Protein AF-A0A957ARJ0-F1 (afdb_monomer_lite)

Structure (mmCIF, N/CA/C/O backbone):
data_AF-A0A957ARJ0-F1
#
_entry.id   AF-A0A957ARJ0-F1
#
loop_
_atom_site.group_PDB
_atom_site.id
_atom_site.type_symbol
_atom_site.label_atom_id
_atom_site.label_alt_id
_atom_site.label_comp_id
_atom_site.label_asym_id
_atom_site.label_entity_id
_atom_site.label_seq_id
_atom_site.pdbx_PDB_ins_code
_atom_site.Cartn_x
_atom_site.Cartn_y
_atom_site.Cartn_z
_atom_site.occupancy
_atom_site.B_iso_or_equiv
_atom_site.auth_seq_id
_atom_site.auth_comp_id
_atom_site.auth_asym_id
_atom_site.auth_atom_id
_atom_site.pdbx_PDB_model_num
ATOM 1 N N . MET A 1 1 ? -9.961 1.968 13.852 1.00 85.88 1 MET A N 1
ATOM 2 C CA . MET A 1 1 ? -9.690 1.230 12.607 1.00 85.88 1 MET A CA 1
ATOM 3 C C . MET A 1 1 ? -8.207 1.297 12.277 1.00 85.88 1 MET A C 1
ATOM 5 O O . MET A 1 1 ? -7.614 2.362 12.426 1.00 85.88 1 MET A O 1
ATOM 9 N N . HIS A 1 2 ? -7.611 0.184 11.865 1.00 92.56 2 HIS A N 1
ATOM 10 C CA . HIS A 1 2 ? -6.212 0.041 11.483 1.00 92.56 2 HIS A CA 1
ATOM 11 C C . HIS A 1 2 ? -6.113 -0.375 10.016 1.00 92.56 2 HIS A C 1
ATOM 13 O O . HIS A 1 2 ? -6.458 -1.491 9.642 1.00 92.56 2 HIS A O 1
ATOM 19 N N . ILE A 1 3 ? -5.611 0.536 9.190 1.00 95.31 3 ILE A N 1
ATOM 20 C CA . ILE A 1 3 ? -5.430 0.352 7.754 1.00 95.31 3 ILE A CA 1
ATOM 21 C C . ILE A 1 3 ? -3.949 0.088 7.476 1.00 95.31 3 ILE A C 1
ATOM 23 O O . ILE A 1 3 ? -3.083 0.851 7.913 1.00 95.31 3 ILE A O 1
ATOM 27 N N . ALA A 1 4 ? -3.636 -0.984 6.756 1.00 97.88 4 ALA A N 1
ATOM 28 C CA . ALA A 1 4 ? -2.298 -1.205 6.221 1.00 97.88 4 ALA A CA 1
ATOM 29 C C . ALA A 1 4 ? -2.264 -0.849 4.736 1.00 97.88 4 ALA A C 1
ATOM 31 O O . ALA A 1 4 ? -3.187 -1.195 4.008 1.00 97.88 4 ALA A O 1
ATOM 32 N N . ILE A 1 5 ? -1.207 -0.172 4.297 1.00 98.00 5 ILE A N 1
ATOM 33 C CA . ILE A 1 5 ? -0.988 0.199 2.894 1.00 98.00 5 ILE A CA 1
ATOM 34 C C . ILE A 1 5 ? 0.337 -0.416 2.463 1.00 98.00 5 ILE A C 1
ATOM 36 O O . ILE A 1 5 ? 1.366 -0.149 3.090 1.00 98.00 5 ILE A O 1
ATOM 40 N N . ASP A 1 6 ? 0.321 -1.236 1.417 1.00 97.62 6 ASP A N 1
ATOM 41 C CA . ASP A 1 6 ? 1.537 -1.751 0.794 1.00 97.62 6 ASP A CA 1
ATOM 42 C C . ASP A 1 6 ? 2.238 -0.649 -0.013 1.00 97.62 6 ASP A C 1
ATOM 44 O O . ASP A 1 6 ? 1.873 -0.345 -1.143 1.00 97.62 6 ASP A O 1
ATOM 48 N N . ALA A 1 7 ? 3.259 -0.044 0.591 1.00 97.31 7 ALA A N 1
ATOM 49 C CA . ALA A 1 7 ? 4.068 1.035 0.032 1.00 97.31 7 ALA A CA 1
ATOM 50 C C . ALA A 1 7 ? 5.435 0.529 -0.462 1.00 97.31 7 ALA A C 1
ATOM 52 O O . ALA A 1 7 ? 6.438 1.245 -0.388 1.00 97.31 7 ALA A O 1
ATOM 53 N N . HIS A 1 8 ? 5.506 -0.725 -0.924 1.00 95.44 8 HIS A N 1
ATOM 54 C CA . HIS A 1 8 ? 6.768 -1.337 -1.341 1.00 95.44 8 HIS A CA 1
ATOM 55 C C . HIS A 1 8 ? 7.426 -0.651 -2.546 1.00 95.44 8 HIS A C 1
ATOM 57 O O . HIS A 1 8 ? 8.647 -0.691 -2.648 1.00 95.44 8 HIS A O 1
ATOM 63 N N . MET A 1 9 ? 6.624 -0.016 -3.405 1.00 92.00 9 MET A N 1
ATOM 64 C CA . MET A 1 9 ? 7.053 0.645 -4.647 1.00 92.00 9 MET A CA 1
ATOM 65 C C . MET A 1 9 ? 7.771 1.982 -4.385 1.00 92.00 9 MET A C 1
ATOM 67 O O . MET A 1 9 ? 8.464 2.516 -5.248 1.00 92.00 9 MET A O 1
ATOM 71 N N . VAL A 1 10 ? 7.630 2.552 -3.180 1.00 94.12 10 VAL A N 1
ATOM 72 C CA . VAL A 1 10 ? 8.216 3.860 -2.856 1.00 94.12 10 VAL A CA 1
ATOM 73 C C . VAL A 1 10 ? 9.733 3.759 -2.706 1.00 94.12 10 VAL A C 1
ATOM 75 O O . VAL A 1 10 ? 10.248 2.988 -1.891 1.00 94.12 10 VAL A O 1
ATOM 78 N N . GLY A 1 11 ? 10.453 4.597 -3.452 1.00 87.25 11 GLY A N 1
ATOM 79 C CA . GLY A 1 11 ? 11.908 4.601 -3.512 1.00 87.25 11 GLY A CA 1
ATOM 80 C C . GLY A 1 11 ? 12.507 3.486 -4.367 1.00 87.25 11 GLY A C 1
ATOM 81 O O . GLY A 1 11 ? 13.721 3.278 -4.299 1.00 87.25 11 GLY A O 1
ATOM 82 N N . GLU A 1 12 ? 11.696 2.771 -5.147 1.00 86.69 12 GLU A N 1
ATOM 83 C CA . GLU A 1 12 ? 12.142 1.744 -6.098 1.00 86.69 12 GLU A CA 1
ATOM 84 C C . GLU A 1 12 ? 12.287 2.275 -7.534 1.00 86.69 12 GLU A C 1
ATOM 86 O O . GLU A 1 12 ? 12.741 1.539 -8.406 1.00 86.69 12 GLU A O 1
ATOM 91 N N . ARG A 1 13 ? 12.012 3.572 -7.763 1.00 83.94 13 ARG A N 1
ATOM 92 C CA . ARG A 1 13 ? 12.030 4.232 -9.086 1.00 83.94 13 ARG A CA 1
ATOM 93 C C . ARG A 1 13 ? 10.939 3.721 -10.032 1.00 83.94 13 ARG A C 1
ATOM 95 O O . ARG A 1 13 ? 11.054 3.858 -11.248 1.00 83.94 13 ARG A O 1
ATOM 102 N N . GLU A 1 14 ? 9.856 3.198 -9.472 1.00 80.81 14 GLU A N 1
ATOM 103 C CA . GLU A 1 14 ? 8.668 2.744 -10.198 1.00 80.81 14 GLU A CA 1
ATOM 104 C C . GLU A 1 14 ? 7.739 3.944 -10.438 1.00 80.81 14 GLU A C 1
ATOM 106 O O . GLU A 1 14 ? 6.671 4.046 -9.855 1.00 80.81 14 GLU A O 1
ATOM 111 N N . THR A 1 15 ? 8.205 4.910 -11.235 1.00 82.38 15 THR A N 1
ATOM 112 C CA . THR A 1 15 ? 7.643 6.270 -11.415 1.00 82.38 15 THR A CA 1
ATOM 113 C C . THR A 1 15 ? 6.132 6.427 -11.165 1.00 82.38 15 THR A C 1
ATOM 115 O O . THR A 1 15 ? 5.754 7.005 -10.147 1.00 82.38 15 THR A O 1
ATOM 118 N N . GLY A 1 16 ? 5.271 5.922 -12.058 1.00 87.94 16 GLY A N 1
ATOM 119 C CA . GLY A 1 16 ? 3.809 6.047 -11.961 1.00 87.94 16 GLY A CA 1
ATOM 120 C C . GLY A 1 16 ? 3.247 5.442 -10.674 1.00 87.94 16 GLY A C 1
ATOM 121 O O . GLY A 1 16 ? 2.568 6.128 -9.907 1.00 87.94 16 GLY A O 1
ATOM 122 N N . ASN A 1 17 ? 3.640 4.203 -10.384 1.00 91.38 17 ASN A N 1
ATOM 123 C CA . ASN A 1 17 ? 3.298 3.461 -9.173 1.00 91.38 17 ASN A CA 1
ATOM 124 C C . ASN A 1 17 ? 3.697 4.198 -7.881 1.00 91.38 17 ASN A C 1
ATOM 126 O O . ASN A 1 17 ? 2.931 4.265 -6.911 1.00 91.38 17 ASN A O 1
ATOM 130 N N . GLU A 1 18 ? 4.896 4.775 -7.861 1.00 93.00 18 GLU A N 1
ATOM 131 C CA . GLU A 1 18 ? 5.447 5.541 -6.750 1.00 93.00 18 GLU A CA 1
ATOM 132 C C . GLU A 1 18 ? 4.682 6.858 -6.567 1.00 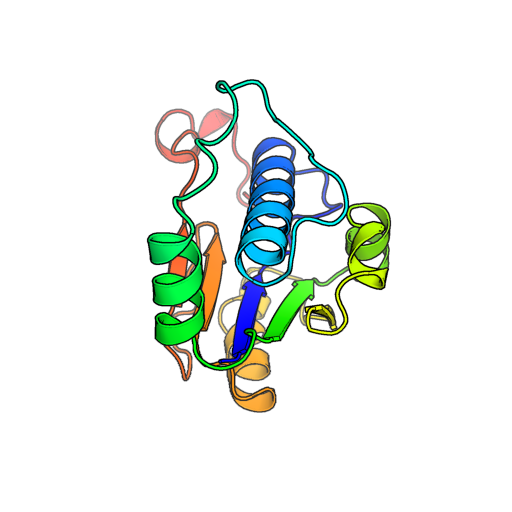93.00 18 GLU A C 1
ATOM 134 O O . GLU A 1 18 ? 4.220 7.154 -5.462 1.00 93.00 18 GLU A O 1
ATOM 139 N N . THR A 1 19 ? 4.460 7.619 -7.644 1.00 92.31 19 THR A N 1
ATOM 140 C CA . THR A 1 19 ? 3.662 8.853 -7.612 1.00 92.31 19 TH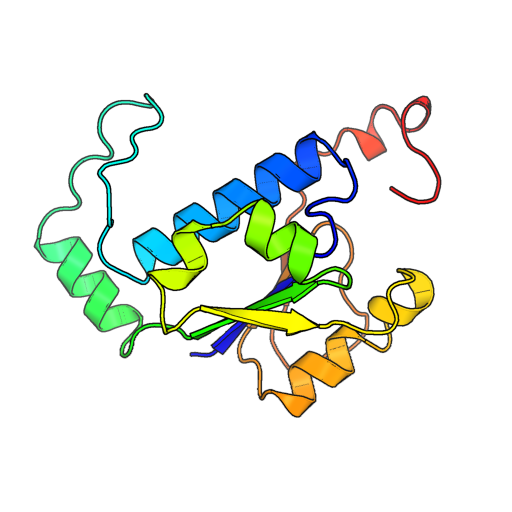R A CA 1
ATOM 141 C C . THR A 1 19 ? 2.232 8.587 -7.142 1.00 92.31 19 THR A C 1
ATOM 143 O O . THR A 1 19 ? 1.724 9.334 -6.298 1.00 92.31 19 THR A O 1
ATOM 146 N N . TYR A 1 20 ? 1.589 7.525 -7.631 1.00 94.06 20 TYR A N 1
ATOM 147 C CA . TYR A 1 20 ? 0.260 7.112 -7.186 1.00 94.06 20 TYR A CA 1
ATOM 148 C C . TYR A 1 20 ? 0.253 6.801 -5.685 1.00 94.06 20 TYR A C 1
ATOM 150 O O . TYR A 1 20 ? -0.523 7.393 -4.932 1.00 94.06 20 TYR A O 1
ATOM 158 N N . THR A 1 21 ? 1.167 5.941 -5.229 1.00 95.44 21 THR A N 1
ATOM 159 C CA . THR A 1 21 ? 1.242 5.508 -3.826 1.00 95.44 21 THR A CA 1
ATOM 160 C C . THR A 1 21 ? 1.476 6.688 -2.880 1.00 95.44 21 THR A C 1
ATOM 162 O O . THR A 1 21 ? 0.802 6.809 -1.854 1.00 95.44 21 THR A O 1
ATOM 165 N N . LEU A 1 22 ? 2.387 7.604 -3.228 1.00 94.50 22 LEU A N 1
ATOM 166 C CA . LEU A 1 22 ? 2.670 8.799 -2.428 1.00 94.50 22 LEU A CA 1
ATOM 167 C C . LEU A 1 22 ? 1.446 9.713 -2.318 1.00 94.50 22 LEU A C 1
ATOM 169 O O . LEU A 1 22 ? 1.130 10.196 -1.229 1.00 94.50 22 LEU A O 1
ATOM 173 N N . ASN A 1 23 ? 0.742 9.948 -3.426 1.00 93.69 23 ASN A N 1
ATOM 174 C CA . ASN A 1 23 ? -0.441 10.803 -3.424 1.00 93.69 23 ASN A CA 1
ATOM 175 C C . ASN A 1 23 ? -1.627 10.155 -2.705 1.00 93.69 23 ASN A C 1
ATOM 177 O O . ASN A 1 23 ? -2.328 10.851 -1.970 1.00 93.69 23 ASN A O 1
ATOM 181 N N . LEU A 1 24 ? -1.809 8.837 -2.830 1.00 93.12 24 LEU A N 1
ATOM 182 C CA . LEU A 1 24 ? -2.807 8.095 -2.065 1.00 93.12 24 LEU A CA 1
ATOM 183 C C . LEU A 1 24 ? -2.552 8.231 -0.562 1.00 93.12 24 LEU A C 1
ATOM 185 O O . LEU A 1 24 ? -3.456 8.617 0.177 1.00 93.12 24 LEU A O 1
ATOM 189 N N . ILE A 1 25 ? -1.322 7.969 -0.107 1.00 93.56 25 ILE A N 1
ATOM 190 C CA . ILE A 1 25 ? -0.963 8.087 1.313 1.00 93.56 25 ILE A CA 1
ATOM 191 C C . ILE A 1 25 ? -1.210 9.517 1.801 1.00 93.56 25 ILE A C 1
ATOM 193 O O . ILE A 1 25 ? -1.883 9.705 2.812 1.00 93.56 25 ILE A O 1
ATOM 197 N N . ARG A 1 26 ? -0.745 10.538 1.069 1.00 90.50 26 ARG A N 1
ATOM 198 C CA . ARG A 1 26 ? -0.991 11.948 1.420 1.00 90.50 26 ARG A CA 1
ATOM 199 C C . ARG A 1 26 ? -2.481 12.269 1.511 1.00 90.50 26 ARG A C 1
ATOM 201 O O . ARG A 1 26 ? -2.899 12.909 2.473 1.00 90.50 26 ARG A O 1
ATOM 208 N N . GLY A 1 27 ? -3.275 11.831 0.536 1.00 86.88 27 GLY A N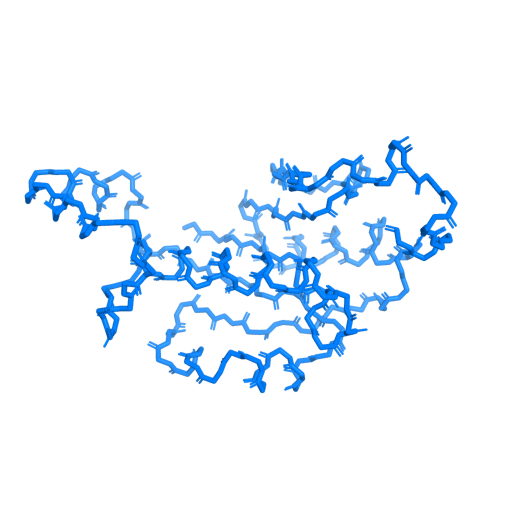 1
ATOM 209 C CA . GLY A 1 27 ? -4.721 12.043 0.511 1.00 86.88 27 GLY A CA 1
ATOM 210 C C . GLY A 1 27 ? -5.413 11.398 1.709 1.00 86.88 27 GLY A C 1
ATOM 211 O O . GLY A 1 27 ? -6.152 12.068 2.428 1.00 86.88 27 GLY A O 1
ATOM 212 N N . LEU A 1 28 ? -5.108 10.129 1.989 1.00 85.75 28 LEU A N 1
ATOM 213 C CA . LEU A 1 28 ? -5.677 9.397 3.123 1.00 85.75 28 LEU A CA 1
ATOM 214 C C . LEU A 1 28 ? -5.300 10.027 4.467 1.00 85.75 28 LEU A C 1
ATOM 216 O O . LEU A 1 28 ? -6.159 10.165 5.336 1.00 85.75 28 LEU A O 1
ATOM 220 N N . LEU A 1 29 ? -4.049 10.461 4.631 1.00 82.75 29 LEU A N 1
ATOM 221 C CA . LEU A 1 29 ? -3.604 11.132 5.853 1.00 82.75 29 LEU A CA 1
ATOM 222 C C . LEU A 1 29 ? -4.301 12.482 6.068 1.00 82.75 29 LEU A C 1
ATOM 224 O O . LEU A 1 29 ? -4.611 12.808 7.209 1.00 82.75 29 LEU A O 1
ATOM 228 N N . ARG A 1 30 ? -4.613 13.231 5.000 1.00 76.69 30 ARG A N 1
ATOM 229 C CA . ARG A 1 30 ? -5.388 14.488 5.077 1.00 76.69 30 ARG A CA 1
ATOM 230 C C . ARG A 1 30 ? -6.870 14.279 5.372 1.00 76.69 30 ARG A C 1
ATOM 232 O O . ARG A 1 30 ? -7.485 15.102 6.041 1.00 76.69 30 ARG A O 1
ATOM 239 N N . VAL A 1 31 ? -7.465 13.206 4.855 1.00 72.75 31 VAL A N 1
ATOM 240 C CA . VAL A 1 31 ? -8.861 12.863 5.171 1.00 72.75 31 VAL A CA 1
ATOM 241 C C . VAL A 1 31 ? -8.966 12.375 6.619 1.00 72.75 31 VAL A C 1
ATOM 243 O O . VAL A 1 31 ? -9.928 12.692 7.314 1.00 72.75 31 VAL A O 1
ATOM 246 N N . ALA A 1 32 ? -7.957 11.645 7.102 1.00 67.50 32 ALA A N 1
ATOM 247 C CA . ALA A 1 32 ? -7.916 11.122 8.465 1.00 67.50 32 ALA A CA 1
ATOM 248 C C . ALA A 1 32 ? -7.445 12.140 9.524 1.00 67.50 32 ALA A C 1
ATOM 250 O O . ALA A 1 32 ? -7.792 12.002 10.696 1.00 67.50 32 ALA A O 1
ATOM 251 N N . GLY A 1 33 ? -6.658 13.151 9.150 1.00 57.84 33 GLY A N 1
ATOM 252 C CA . GLY A 1 33 ? -6.114 14.174 10.041 1.00 57.84 33 GLY A CA 1
ATOM 253 C C . GLY A 1 33 ? -6.118 15.544 9.370 1.00 57.84 33 GLY A C 1
ATOM 254 O O . GLY A 1 33 ? -5.815 15.657 8.191 1.00 57.84 33 GLY A O 1
ATOM 255 N N . ARG A 1 34 ? -6.480 16.591 10.124 1.00 49.62 34 ARG A N 1
ATOM 256 C CA . ARG A 1 34 ? -6.638 17.970 9.627 1.00 49.62 34 ARG A CA 1
ATOM 257 C C . ARG A 1 34 ? -5.463 18.372 8.724 1.00 49.62 34 ARG A C 1
ATOM 259 O O . ARG A 1 34 ? -4.318 18.249 9.145 1.00 49.62 34 ARG A O 1
ATOM 266 N N . ASP A 1 35 ? -5.772 18.855 7.520 1.00 46.31 35 ASP A N 1
ATOM 267 C CA . ASP A 1 35 ? -4.812 19.291 6.499 1.00 46.31 35 ASP A CA 1
ATOM 268 C C . ASP A 1 35 ? -3.689 20.163 7.095 1.00 46.31 35 ASP A C 1
ATOM 270 O O . ASP A 1 35 ? -3.960 21.300 7.497 1.00 46.31 35 ASP A O 1
ATOM 274 N N . PRO A 1 36 ? -2.436 19.669 7.177 1.00 43.41 36 PRO A N 1
ATOM 275 C CA . PRO A 1 36 ? -1.381 20.447 7.805 1.00 43.41 36 PRO A CA 1
ATOM 276 C C . PRO A 1 36 ? -0.930 21.649 6.971 1.00 43.41 36 PRO A C 1
ATOM 278 O O . PRO A 1 36 ? -0.277 22.518 7.544 1.00 43.41 36 PRO A O 1
ATOM 281 N N . LYS A 1 37 ? -1.207 21.722 5.651 1.00 41.62 37 LYS A N 1
ATOM 282 C CA . LYS A 1 37 ? -0.570 22.729 4.771 1.00 41.62 37 LYS A CA 1
ATOM 283 C C . LYS A 1 37 ? -1.324 23.153 3.494 1.00 41.62 37 LYS A C 1
ATOM 285 O O . LYS A 1 37 ? -0.672 23.696 2.609 1.00 41.62 37 LYS A O 1
ATOM 290 N N . GLY A 1 38 ? -2.636 22.965 3.347 1.00 45.84 38 GLY A N 1
ATOM 291 C CA . GLY A 1 38 ? -3.387 23.607 2.249 1.00 45.84 38 GLY A CA 1
ATOM 292 C C . GLY A 1 38 ? -2.878 23.242 0.850 1.00 45.84 38 GLY A C 1
ATOM 293 O O . GLY A 1 38 ? -2.835 24.087 -0.040 1.00 45.84 38 GLY A O 1
ATOM 294 N N . PHE A 1 39 ? -2.402 22.012 0.660 1.00 41.66 39 PHE A N 1
ATOM 295 C CA . PHE A 1 39 ? -1.755 21.605 -0.586 1.00 41.66 39 PHE A CA 1
ATOM 296 C C . PHE A 1 39 ? -2.822 21.262 -1.635 1.00 41.66 39 PHE A C 1
ATOM 298 O O . PHE A 1 39 ? -3.266 20.114 -1.741 1.00 41.66 39 PHE A O 1
ATOM 305 N N . SER A 1 40 ? -3.243 22.299 -2.359 1.00 40.06 40 SER A N 1
ATOM 306 C CA . SER A 1 40 ? -4.022 22.255 -3.597 1.00 40.06 40 SER A CA 1
ATOM 307 C C . SER A 1 40 ? -3.173 21.643 -4.714 1.00 40.06 40 SER A C 1
ATOM 309 O O . SER A 1 40 ? -2.113 22.170 -5.040 1.00 40.06 40 SER A O 1
ATOM 311 N N . TRP A 1 41 ? -3.622 20.533 -5.300 1.00 42.75 41 TRP A N 1
ATOM 312 C CA . TRP A 1 41 ? -3.384 20.317 -6.727 1.00 42.75 41 TRP A CA 1
ATOM 313 C C . TRP A 1 41 ? -4.515 21.074 -7.418 1.00 42.75 41 TRP A C 1
ATOM 315 O O . TRP A 1 41 ? -5.658 20.860 -7.023 1.00 42.75 41 TRP A O 1
ATOM 325 N N . ASP A 1 42 ? -4.224 21.947 -8.382 1.00 39.84 42 ASP A N 1
ATOM 326 C CA . ASP A 1 42 ? -5.204 22.800 -9.077 1.00 39.84 42 ASP A CA 1
ATOM 327 C C . ASP A 1 42 ? -6.217 22.014 -9.942 1.00 39.84 42 ASP A C 1
ATOM 329 O O . ASP A 1 42 ? -6.358 22.224 -11.143 1.00 39.84 42 ASP A O 1
ATOM 333 N N . ALA A 1 43 ? -6.982 21.119 -9.328 1.00 40.41 43 ALA A N 1
ATOM 334 C CA . ALA A 1 43 ? -8.362 20.864 -9.682 1.00 40.41 43 ALA A CA 1
ATOM 335 C C . ALA A 1 43 ? -9.168 21.699 -8.683 1.00 40.41 43 ALA A C 1
ATOM 337 O O . ALA A 1 43 ? -9.366 21.248 -7.560 1.00 40.41 43 ALA A O 1
ATOM 338 N N . GLY A 1 44 ? -9.469 22.945 -9.087 1.00 37.75 44 GLY A N 1
ATOM 339 C CA . GLY A 1 44 ? -10.156 24.029 -8.363 1.00 37.75 44 GLY A CA 1
ATOM 340 C C . GLY A 1 44 ? -10.586 23.722 -6.934 1.00 37.75 44 GLY A C 1
ATOM 341 O O . GLY A 1 44 ? -11.371 22.799 -6.768 1.00 37.75 44 GLY A O 1
ATOM 342 N N . GLU A 1 45 ? -10.087 24.510 -5.963 1.00 40.47 45 GLU A N 1
ATOM 343 C CA . GLU A 1 45 ? -10.353 24.423 -4.513 1.00 40.47 45 GLU A CA 1
ATOM 344 C C . GLU A 1 45 ? -11.285 23.262 -4.147 1.00 40.47 45 GLU A C 1
ATOM 346 O O . GLU A 1 45 ? -12.482 23.379 -4.433 1.00 40.47 45 GLU A O 1
ATOM 351 N N . PRO A 1 46 ? -10.816 22.165 -3.511 1.00 43.94 46 PRO A N 1
ATOM 352 C CA . PRO A 1 46 ? -11.731 21.109 -3.107 1.00 43.94 46 PRO A CA 1
ATOM 353 C C . PRO A 1 46 ? -12.802 21.775 -2.257 1.00 43.94 46 PRO A C 1
ATOM 355 O O . PRO A 1 46 ? -12.486 22.290 -1.181 1.00 43.94 46 PRO A O 1
ATOM 358 N N . ALA A 1 47 ? -14.021 21.853 -2.809 1.00 44.31 47 ALA A N 1
ATOM 359 C CA . ALA A 1 47 ? -15.101 22.654 -2.264 1.00 44.31 47 ALA A CA 1
ATOM 360 C C . ALA A 1 47 ? -15.159 22.332 -0.784 1.00 44.31 47 ALA A C 1
ATOM 362 O O . ALA A 1 47 ? -15.409 21.179 -0.428 1.00 44.31 47 ALA A O 1
ATOM 363 N N . ARG A 1 48 ? -14.785 23.313 0.050 1.00 48.44 48 ARG A N 1
ATOM 364 C CA . ARG A 1 48 ? -14.557 23.123 1.481 1.00 48.44 48 ARG A CA 1
ATOM 365 C C . ARG A 1 48 ? -15.758 22.360 2.007 1.00 48.44 48 ARG A C 1
ATOM 367 O O . ARG A 1 48 ? -16.846 22.934 2.044 1.00 48.44 48 ARG A O 1
ATOM 374 N N . ALA A 1 49 ? -15.579 21.064 2.291 1.00 46.88 49 ALA A N 1
ATOM 375 C CA . ALA A 1 49 ? -16.717 20.189 2.529 1.00 46.88 49 ALA A CA 1
ATOM 376 C C . ALA A 1 49 ? -17.580 20.867 3.600 1.00 46.88 49 ALA A C 1
ATOM 378 O O . ALA A 1 49 ? -17.022 21.236 4.642 1.00 46.88 49 ALA A O 1
ATOM 379 N N . PRO A 1 50 ? -18.876 21.135 3.331 1.00 50.78 50 PRO A N 1
ATOM 380 C CA . PRO A 1 50 ? -19.727 21.873 4.248 1.00 50.78 50 PRO A CA 1
ATOM 381 C C . PRO A 1 50 ? -19.521 21.342 5.661 1.00 50.78 50 PRO A C 1
ATOM 383 O O . PRO A 1 50 ? -19.417 20.130 5.838 1.00 50.78 50 PRO A O 1
ATOM 386 N N . ASN A 1 51 ? -19.486 22.208 6.676 1.00 54.50 51 ASN A N 1
ATOM 387 C CA . ASN A 1 51 ? -19.208 21.807 8.065 1.00 54.50 51 ASN A CA 1
ATOM 388 C C . ASN A 1 51 ? -20.079 20.621 8.562 1.00 54.50 51 ASN A C 1
ATOM 390 O O . ASN A 1 51 ? -19.778 20.020 9.591 1.00 54.50 51 ASN A O 1
ATOM 394 N N . GLY A 1 52 ? -21.190 20.303 7.884 1.00 49.50 52 GLY A N 1
ATOM 395 C CA . GLY A 1 52 ? -21.992 19.093 8.089 1.00 49.50 52 GLY A CA 1
ATOM 396 C C . GLY A 1 52 ? -21.366 17.791 7.561 1.00 49.50 52 GLY A C 1
ATOM 397 O O . GLY A 1 52 ? -21.417 16.796 8.274 1.00 49.50 52 GLY A O 1
ATOM 398 N N . LEU A 1 53 ? -20.732 17.789 6.383 1.00 50.34 53 LEU A N 1
ATOM 399 C CA . LEU A 1 53 ? -20.042 16.627 5.800 1.00 50.34 53 LEU A CA 1
ATOM 400 C C . LEU A 1 53 ? -18.799 16.253 6.608 1.00 50.34 53 LEU A C 1
ATOM 402 O O . LEU A 1 53 ? -18.670 15.101 6.990 1.00 50.34 53 LEU A O 1
ATOM 406 N N . GLN A 1 54 ? -17.982 17.229 7.013 1.00 53.62 54 GLN A N 1
ATOM 407 C CA . GLN A 1 54 ? -16.831 16.974 7.895 1.00 53.62 54 GLN A CA 1
ATOM 408 C C . GLN A 1 54 ? -17.253 16.379 9.248 1.00 53.62 54 GLN A C 1
ATOM 410 O O . GLN A 1 54 ? -16.605 15.478 9.777 1.00 53.62 54 GLN A O 1
ATOM 415 N N . ARG A 1 55 ? -18.375 16.849 9.814 1.00 49.41 55 ARG A N 1
ATOM 416 C CA . ARG A 1 55 ? -18.944 16.294 11.054 1.00 49.41 55 ARG A CA 1
ATOM 417 C C . ARG A 1 55 ? -19.569 14.915 10.843 1.00 49.41 55 ARG A C 1
ATOM 419 O O . ARG A 1 55 ? -19.494 14.087 11.746 1.00 49.41 55 ARG A O 1
ATOM 426 N N . ALA A 1 56 ? -20.169 14.658 9.682 1.00 51.78 56 ALA A N 1
ATOM 427 C CA . ALA A 1 56 ? -20.695 13.349 9.314 1.00 51.78 56 ALA A CA 1
ATOM 428 C C . ALA A 1 56 ? -19.564 12.338 9.076 1.00 51.78 56 ALA A C 1
ATOM 430 O O . ALA A 1 56 ? -19.653 11.226 9.573 1.00 51.78 56 ALA A O 1
ATOM 431 N N . GLU A 1 57 ? -18.479 12.727 8.409 1.00 50.97 57 GLU A N 1
ATOM 432 C CA . GLU A 1 57 ? -17.282 11.908 8.187 1.00 50.97 57 GLU A CA 1
ATOM 433 C C . GLU A 1 57 ? -16.561 11.597 9.500 1.00 50.97 57 GLU A C 1
ATOM 435 O O . GLU A 1 57 ? -16.275 10.431 9.772 1.00 50.97 57 GLU A O 1
ATOM 440 N N . ALA A 1 58 ? -16.380 12.594 10.372 1.00 52.47 58 ALA A N 1
ATOM 441 C CA . ALA A 1 58 ? -15.849 12.383 11.719 1.00 52.47 58 ALA A CA 1
ATOM 442 C C . ALA A 1 58 ? -16.728 11.422 12.545 1.00 52.47 58 ALA A C 1
ATOM 444 O O . ALA A 1 58 ? -16.217 10.578 13.276 1.00 52.47 58 ALA A O 1
ATOM 445 N N . ARG A 1 59 ? -18.060 11.493 12.397 1.00 50.75 59 ARG A N 1
ATOM 446 C CA . ARG A 1 59 ? -18.998 10.539 13.020 1.00 50.75 59 ARG A CA 1
ATOM 447 C C . ARG A 1 59 ? -18.970 9.151 12.370 1.00 50.75 59 ARG A C 1
ATOM 449 O O . ARG A 1 59 ? -19.234 8.173 13.060 1.00 50.75 59 ARG A O 1
ATOM 456 N N . ARG A 1 60 ? -18.673 9.063 11.070 1.00 50.53 60 ARG A N 1
ATOM 457 C CA . ARG A 1 60 ? -18.701 7.830 10.265 1.00 50.53 60 ARG A CA 1
ATOM 458 C C . ARG A 1 60 ? -17.465 6.957 10.481 1.00 50.53 60 ARG A C 1
ATOM 460 O O . ARG A 1 60 ? -17.593 5.739 10.468 1.00 50.53 60 ARG A O 1
ATOM 467 N N . TRP A 1 61 ? -16.300 7.563 10.708 1.00 51.56 61 TRP A N 1
ATOM 468 C CA . TRP A 1 61 ? -15.051 6.842 10.996 1.00 51.56 61 TRP A CA 1
ATOM 469 C C . TRP A 1 61 ? -14.790 6.629 12.496 1.00 51.56 61 TRP A C 1
ATOM 471 O O . TRP A 1 61 ? -13.954 5.804 12.862 1.00 51.56 61 TRP A O 1
ATOM 481 N N . GLY A 1 62 ? -15.516 7.328 13.374 1.00 63.62 62 GLY A N 1
ATOM 482 C CA . GLY A 1 62 ? -15.285 7.269 14.816 1.00 63.62 62 GLY A CA 1
ATOM 483 C C . GLY A 1 62 ? -13.934 7.891 15.190 1.00 63.62 62 GLY A C 1
ATOM 484 O O . GLY A 1 62 ? -13.690 9.061 14.914 1.00 63.62 62 GLY A O 1
ATOM 485 N N . ALA A 1 63 ? -13.055 7.122 15.840 1.00 65.44 63 ALA A N 1
ATOM 486 C CA . ALA A 1 63 ? -11.689 7.556 16.146 1.00 65.44 63 ALA A CA 1
ATOM 487 C C . ALA A 1 63 ? -10.805 7.579 14.885 1.00 65.44 63 ALA A C 1
ATOM 489 O O . ALA A 1 63 ? -10.934 6.706 14.026 1.00 65.44 63 ALA A O 1
ATOM 490 N N . THR A 1 64 ? -9.864 8.529 14.814 1.00 75.50 64 THR A N 1
ATOM 491 C CA . THR A 1 64 ? -8.895 8.663 13.712 1.00 75.50 64 THR A CA 1
ATOM 492 C C . THR A 1 64 ? -8.259 7.313 13.354 1.00 75.50 64 THR A C 1
ATOM 494 O O . THR A 1 64 ? -7.708 6.650 14.243 1.00 75.50 64 THR A O 1
ATOM 497 N N . PRO A 1 65 ? -8.322 6.870 12.082 1.00 85.12 65 PRO A N 1
ATOM 498 C CA . PRO A 1 65 ? -7.741 5.597 11.693 1.00 85.12 65 PRO A CA 1
ATOM 499 C C . PRO A 1 65 ? -6.221 5.612 11.868 1.00 85.12 65 PRO A C 1
ATOM 501 O O . PRO A 1 65 ? -5.542 6.610 11.626 1.00 85.12 65 PRO A O 1
ATOM 504 N N . ARG A 1 66 ? -5.684 4.468 12.290 1.00 91.00 66 ARG A N 1
ATOM 505 C CA . ARG A 1 66 ? -4.246 4.209 12.340 1.00 91.00 66 ARG A CA 1
ATOM 506 C C . ARG A 1 66 ? -3.788 3.647 11.003 1.00 91.00 66 ARG A C 1
ATOM 508 O O . ARG A 1 66 ? -4.424 2.738 10.479 1.00 91.00 66 ARG A O 1
ATOM 515 N N . PHE A 1 67 ? -2.651 4.116 10.509 1.00 95.00 67 PHE A N 1
ATOM 516 C CA . PHE A 1 67 ? -2.034 3.647 9.275 1.00 95.00 67 PHE A CA 1
ATOM 517 C C . PHE A 1 67 ? -0.736 2.892 9.561 1.00 95.00 67 PHE A C 1
ATOM 519 O O . PHE A 1 67 ? 0.101 3.323 10.355 1.00 95.00 67 PHE A O 1
ATOM 526 N N . SER A 1 68 ? -0.550 1.755 8.897 1.00 97.50 68 SER A N 1
ATOM 527 C CA . SER A 1 68 ? 0.740 1.073 8.787 1.00 97.50 68 SER A CA 1
ATOM 528 C C . SER A 1 68 ? 1.182 1.069 7.334 1.00 97.50 68 SER A C 1
ATOM 530 O O . SER A 1 68 ? 0.604 0.367 6.512 1.00 97.50 68 SER A O 1
ATOM 532 N N . LEU A 1 69 ? 2.204 1.861 7.031 1.00 98.06 69 LEU A N 1
ATOM 533 C CA . LEU A 1 69 ? 2.790 1.957 5.701 1.00 98.06 69 LEU A CA 1
ATOM 534 C C . LEU A 1 69 ? 3.867 0.880 5.585 1.00 98.06 69 LEU A C 1
ATOM 536 O O . LEU A 1 69 ? 4.932 0.988 6.199 1.00 98.06 69 LEU A O 1
ATOM 540 N N . LEU A 1 70 ? 3.541 -0.198 4.880 1.00 98.31 70 LEU A N 1
ATOM 541 C CA . LEU A 1 70 ? 4.369 -1.390 4.778 1.00 98.31 70 LEU A CA 1
ATOM 542 C C . LEU A 1 70 ? 5.412 -1.191 3.679 1.00 98.31 70 LEU A C 1
ATOM 544 O O . LEU A 1 70 ? 5.060 -0.896 2.545 1.00 98.31 70 LEU A O 1
ATOM 548 N N . THR A 1 71 ? 6.694 -1.357 3.988 1.00 97.44 71 THR A N 1
ATOM 549 C CA . THR A 1 71 ? 7.758 -1.192 2.986 1.00 97.44 71 THR A CA 1
ATOM 550 C C . THR A 1 71 ? 8.982 -2.045 3.322 1.00 97.44 71 THR A C 1
ATOM 552 O O . THR A 1 71 ? 9.330 -2.180 4.498 1.00 97.44 71 THR A O 1
ATOM 555 N N . PRO A 1 72 ? 9.682 -2.624 2.331 1.00 96.19 72 PRO A N 1
ATOM 556 C CA . PRO A 1 72 ? 10.987 -3.237 2.561 1.00 96.19 72 PRO A CA 1
ATOM 557 C C . PRO A 1 72 ? 12.087 -2.198 2.851 1.00 96.19 72 PRO A C 1
ATOM 559 O O . PRO A 1 72 ? 13.128 -2.558 3.411 1.00 96.19 72 PRO A O 1
ATOM 562 N N . HIS A 1 73 ? 11.852 -0.920 2.520 1.00 95.88 73 HIS A N 1
ATOM 563 C CA . HIS A 1 73 ? 12.828 0.169 2.576 1.00 95.88 73 HIS A CA 1
ATOM 564 C C . HIS A 1 73 ? 12.302 1.370 3.389 1.00 95.88 73 HIS A C 1
ATOM 566 O O . HIS A 1 73 ? 11.970 2.412 2.818 1.00 95.88 73 HIS A O 1
ATOM 572 N N . PRO A 1 74 ? 12.253 1.267 4.734 1.00 96.50 74 PRO A N 1
ATOM 573 C CA . PRO A 1 74 ? 11.677 2.304 5.595 1.00 96.50 74 PRO A CA 1
ATOM 574 C C . PRO A 1 74 ? 12.344 3.672 5.425 1.00 96.50 74 PRO A C 1
ATOM 576 O O . PRO A 1 74 ? 11.646 4.682 5.403 1.00 96.50 74 PRO A O 1
ATOM 579 N N . GLU A 1 75 ? 13.665 3.713 5.242 1.00 96.75 75 GLU A N 1
ATOM 580 C CA . GLU A 1 75 ? 14.394 4.972 5.046 1.00 96.75 75 GLU A CA 1
ATOM 581 C C . GLU A 1 75 ? 13.993 5.685 3.753 1.00 96.75 75 GLU A C 1
ATOM 583 O O . GLU A 1 75 ? 13.824 6.902 3.745 1.00 96.75 75 GLU A O 1
ATOM 588 N N . ARG A 1 76 ? 13.763 4.934 2.668 1.00 96.06 76 ARG A N 1
ATOM 589 C CA . ARG A 1 76 ? 13.340 5.517 1.388 1.00 96.06 76 ARG A CA 1
ATOM 590 C C . ARG A 1 76 ? 11.925 6.077 1.479 1.00 96.06 76 ARG A C 1
ATOM 592 O O . ARG A 1 76 ? 11.684 7.194 1.035 1.00 96.06 76 ARG A O 1
ATOM 599 N N . LEU A 1 77 ? 11.017 5.350 2.135 1.00 96.38 77 LEU A N 1
ATOM 600 C CA . LEU A 1 77 ? 9.655 5.828 2.372 1.00 96.38 77 LEU A CA 1
ATOM 601 C C . LEU A 1 77 ? 9.635 7.091 3.246 1.00 96.38 77 LEU A C 1
ATOM 603 O O . LEU A 1 77 ? 8.906 8.031 2.945 1.00 96.38 77 LEU A O 1
ATOM 607 N N . ARG A 1 78 ? 10.452 7.144 4.306 1.00 95.56 78 ARG A N 1
ATOM 608 C CA . ARG A 1 78 ? 10.575 8.340 5.158 1.00 95.56 78 ARG A CA 1
ATOM 609 C C . ARG A 1 78 ? 11.178 9.526 4.412 1.00 95.56 78 ARG A C 1
ATOM 611 O O . ARG A 1 78 ? 10.729 10.647 4.625 1.00 95.56 78 ARG A O 1
ATOM 618 N N . ALA A 1 79 ? 12.156 9.286 3.541 1.00 95.44 79 ALA A N 1
ATOM 619 C CA . ALA A 1 79 ? 12.728 10.326 2.693 1.00 95.44 79 ALA A CA 1
ATOM 620 C C . ALA A 1 79 ? 11.709 10.869 1.675 1.00 95.44 79 ALA A C 1
ATOM 622 O O . ALA A 1 79 ? 11.684 12.072 1.429 1.00 95.44 79 ALA A O 1
ATOM 623 N N . ALA A 1 80 ? 10.848 10.009 1.121 1.00 94.12 80 ALA A N 1
ATOM 624 C CA . ALA A 1 80 ? 9.808 10.399 0.167 1.00 94.12 80 ALA A CA 1
ATOM 625 C C . ALA A 1 80 ? 8.581 11.070 0.822 1.00 94.12 80 ALA A C 1
ATOM 627 O O . ALA A 1 80 ? 7.875 11.844 0.169 1.00 94.12 80 ALA A O 1
ATOM 628 N N . LEU A 1 81 ? 8.329 10.786 2.106 1.00 92.94 81 LEU A N 1
ATOM 629 C CA . LEU A 1 81 ? 7.237 11.353 2.905 1.00 92.94 81 LEU A CA 1
ATOM 630 C C . LEU A 1 81 ? 7.754 11.947 4.234 1.00 92.94 81 LEU A C 1
ATOM 632 O O . LEU A 1 81 ? 7.433 11.432 5.315 1.00 92.94 81 LEU A O 1
ATOM 636 N N . PRO A 1 82 ? 8.549 13.034 4.199 1.00 91.69 82 PRO A N 1
ATOM 637 C CA . PRO A 1 82 ? 9.065 13.678 5.409 1.00 91.69 82 PRO A CA 1
ATOM 638 C C . PRO A 1 82 ? 7.959 14.208 6.336 1.00 91.69 82 PRO A C 1
ATOM 640 O O . PRO A 1 82 ? 8.180 14.338 7.541 1.00 91.69 82 PRO A O 1
ATOM 643 N N . GLU A 1 83 ? 6.771 14.491 5.797 1.00 85.25 83 GLU A N 1
ATOM 644 C CA . GLU A 1 83 ? 5.574 14.912 6.528 1.00 85.25 83 GLU A CA 1
ATOM 645 C C . GLU A 1 83 ? 5.003 13.834 7.459 1.00 85.25 83 GLU A C 1
ATOM 647 O O . GLU A 1 83 ? 4.240 14.169 8.357 1.00 85.25 83 GLU A O 1
ATOM 652 N N . LEU A 1 84 ? 5.390 12.554 7.332 1.00 89.94 84 LEU A N 1
ATOM 653 C CA . LEU A 1 84 ? 4.909 11.489 8.231 1.00 89.94 84 LEU A CA 1
ATOM 654 C C . LEU A 1 84 ? 5.206 11.761 9.709 1.00 89.94 84 LEU A C 1
ATOM 656 O O . LEU A 1 84 ? 4.489 11.265 10.574 1.00 89.94 84 LEU A O 1
ATOM 660 N N . ARG A 1 85 ? 6.233 12.565 10.008 1.00 88.00 85 ARG A N 1
ATOM 661 C CA . ARG A 1 85 ? 6.545 13.010 11.376 1.00 88.00 85 ARG A CA 1
ATOM 662 C C . ARG A 1 85 ? 5.408 13.808 12.026 1.00 88.00 85 ARG A C 1
ATOM 664 O O . ARG A 1 85 ? 5.310 13.819 13.247 1.00 88.00 85 ARG A O 1
ATOM 671 N N . ASP A 1 86 ? 4.559 14.436 11.213 1.00 86.94 86 ASP A N 1
ATOM 672 C CA . ASP A 1 86 ? 3.437 15.265 11.654 1.00 86.94 86 ASP A CA 1
ATOM 673 C C . ASP A 1 86 ? 2.149 14.428 11.845 1.00 86.94 86 ASP A C 1
ATOM 675 O O . ASP A 1 86 ? 1.139 14.936 12.331 1.00 86.94 86 ASP A O 1
ATOM 679 N N . PHE A 1 87 ? 2.175 13.128 11.507 1.00 85.06 87 PHE A N 1
ATOM 680 C CA . PHE A 1 87 ? 1.030 12.217 11.585 1.00 85.06 87 PHE A CA 1
ATOM 681 C C . PHE A 1 87 ? 1.278 11.083 12.599 1.00 85.06 87 PHE A C 1
ATOM 683 O O . PHE A 1 87 ? 1.681 9.985 12.212 1.00 85.06 87 PHE A O 1
ATOM 690 N N . PRO A 1 88 ? 0.968 11.272 13.898 1.00 84.62 88 PRO A N 1
ATOM 691 C CA . PRO A 1 88 ? 1.242 10.271 14.942 1.00 84.62 88 PRO A CA 1
ATOM 692 C C . PRO A 1 88 ? 0.452 8.963 14.772 1.00 84.62 88 PRO A C 1
ATOM 694 O O . PRO A 1 88 ? 0.804 7.935 15.347 1.00 84.62 88 PRO A O 1
ATOM 697 N N . HIS A 1 89 ? -0.618 8.982 13.975 1.00 86.69 89 HIS A N 1
ATOM 698 C CA . HIS A 1 89 ? -1.413 7.798 13.656 1.00 86.69 89 HIS A CA 1
ATOM 699 C C . HIS A 1 89 ? -0.858 7.000 12.469 1.00 86.69 89 HIS A C 1
ATOM 701 O O . HIS A 1 89 ? -1.384 5.926 12.184 1.00 86.69 89 HIS A O 1
ATOM 707 N N . ALA A 1 90 ? 0.195 7.477 11.799 1.00 93.12 90 ALA A N 1
ATOM 708 C CA . ALA A 1 90 ? 0.833 6.809 10.673 1.00 93.12 90 ALA A CA 1
ATOM 709 C C . ALA A 1 90 ? 2.215 6.275 11.062 1.00 93.12 90 ALA A C 1
ATOM 711 O O . ALA A 1 90 ? 3.117 7.021 11.432 1.00 93.12 90 ALA A O 1
ATOM 712 N N . ALA A 1 91 ? 2.397 4.961 10.952 1.00 95.12 91 ALA A N 1
ATOM 713 C CA . ALA A 1 91 ? 3.661 4.305 11.250 1.00 95.12 91 ALA A CA 1
ATOM 714 C C . ALA A 1 91 ? 4.244 3.650 9.996 1.00 95.12 91 ALA A C 1
ATOM 716 O O . ALA A 1 91 ? 3.565 2.887 9.311 1.00 95.12 91 ALA A O 1
ATOM 717 N N . VAL A 1 92 ? 5.530 3.890 9.742 1.00 97.69 92 VAL A N 1
ATOM 718 C CA . VAL A 1 92 ? 6.306 3.114 8.768 1.00 97.69 92 VAL A CA 1
ATOM 719 C C . VAL A 1 92 ? 6.648 1.762 9.384 1.00 97.69 92 VAL A C 1
ATOM 721 O O . VAL A 1 92 ? 7.186 1.694 10.491 1.00 97.69 92 VAL A O 1
ATOM 724 N N . VAL A 1 93 ? 6.329 0.686 8.670 1.00 97.50 93 VAL A N 1
ATOM 725 C CA . VAL A 1 93 ? 6.507 -0.693 9.120 1.00 97.50 93 VAL A CA 1
ATOM 726 C C . VAL A 1 93 ? 7.358 -1.444 8.111 1.00 97.50 93 VAL A C 1
ATOM 728 O O . VAL A 1 93 ? 6.999 -1.562 6.941 1.00 97.50 93 VAL A O 1
ATOM 731 N N . THR A 1 94 ? 8.467 -2.007 8.582 1.00 97.50 94 THR A N 1
ATOM 732 C CA . THR A 1 94 ? 9.316 -2.852 7.745 1.00 97.50 94 THR A CA 1
ATOM 733 C C . THR A 1 94 ? 8.578 -4.133 7.362 1.00 97.50 94 THR A C 1
ATOM 735 O O . THR A 1 94 ? 8.150 -4.896 8.231 1.00 97.50 94 THR A O 1
ATOM 738 N N . LEU A 1 95 ? 8.467 -4.382 6.061 1.00 96.56 95 LEU A N 1
ATOM 739 C CA . LEU A 1 95 ? 7.863 -5.576 5.485 1.00 96.56 95 LEU A CA 1
ATOM 740 C C . LEU A 1 95 ? 8.959 -6.497 4.947 1.00 96.56 95 LEU A C 1
ATOM 742 O O . LEU A 1 95 ? 9.779 -6.103 4.116 1.0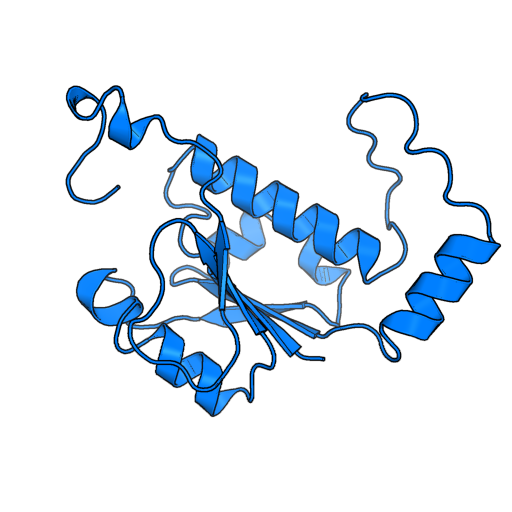0 96.56 95 LEU A O 1
ATOM 746 N N . ARG A 1 96 ? 8.984 -7.735 5.441 1.00 95.19 96 ARG A N 1
ATOM 747 C CA . ARG A 1 96 ? 9.902 -8.784 4.991 1.00 95.19 96 ARG A CA 1
ATOM 748 C C . ARG A 1 96 ? 9.127 -10.086 4.762 1.00 95.19 96 ARG A C 1
ATOM 750 O O . ARG A 1 96 ? 8.187 -10.347 5.516 1.00 95.19 96 ARG A O 1
ATOM 757 N N . PRO A 1 97 ? 9.547 -10.919 3.794 1.00 94.56 97 PRO A N 1
ATOM 758 C CA . PRO A 1 97 ? 10.622 -10.677 2.817 1.00 94.56 97 PRO A CA 1
ATOM 759 C C . PRO A 1 97 ? 10.257 -9.592 1.786 1.00 94.56 97 PRO A C 1
ATOM 761 O O . PRO A 1 97 ? 9.092 -9.236 1.652 1.00 94.56 97 PRO A O 1
ATOM 764 N N . ALA A 1 98 ? 11.261 -9.023 1.107 1.00 91.88 98 ALA A N 1
ATOM 765 C CA . ALA A 1 98 ? 11.059 -7.934 0.137 1.00 91.88 98 ALA A CA 1
ATOM 766 C C . ALA A 1 98 ? 10.594 -8.446 -1.239 1.00 91.88 98 ALA A C 1
ATOM 768 O O . ALA A 1 98 ? 9.791 -7.801 -1.905 1.00 91.88 98 ALA A O 1
ATOM 769 N N . THR A 1 99 ? 11.071 -9.627 -1.638 1.00 92.50 99 THR A N 1
ATOM 770 C CA . THR A 1 99 ? 10.759 -10.273 -2.918 1.00 92.50 99 THR A CA 1
ATOM 771 C C . THR A 1 99 ? 9.261 -10.521 -3.064 1.00 92.50 99 THR A C 1
ATOM 773 O O . THR A 1 99 ? 8.688 -11.210 -2.222 1.00 92.50 99 THR A O 1
ATOM 776 N N . ALA A 1 100 ? 8.643 -10.023 -4.141 1.00 90.75 100 ALA A N 1
ATOM 777 C CA . ALA A 1 100 ? 7.195 -10.091 -4.374 1.00 90.75 100 ALA A CA 1
ATOM 778 C C . ALA A 1 100 ? 6.615 -11.509 -4.207 1.00 90.75 100 ALA A C 1
ATOM 780 O O . ALA A 1 100 ? 5.659 -11.687 -3.452 1.00 90.75 100 ALA A O 1
ATOM 781 N N . LEU A 1 101 ? 7.277 -12.521 -4.788 1.00 92.94 101 LEU A N 1
ATOM 782 C CA . LEU A 1 101 ? 6.877 -13.938 -4.728 1.00 92.94 101 LEU A CA 1
ATOM 783 C C . LEU A 1 101 ? 6.733 -14.504 -3.309 1.00 92.94 101 LEU A C 1
ATOM 785 O O . LEU A 1 101 ? 6.043 -15.496 -3.114 1.00 92.94 101 LEU A O 1
ATOM 789 N N . LEU A 1 102 ? 7.379 -13.895 -2.314 1.00 95.44 102 LEU A N 1
ATOM 790 C CA . LEU A 1 102 ? 7.260 -14.294 -0.910 1.00 95.44 102 LEU A CA 1
ATOM 791 C C . LEU A 1 102 ? 6.534 -13.232 -0.076 1.00 95.44 102 LEU A C 1
ATOM 793 O O . LEU A 1 102 ? 5.807 -13.550 0.864 1.00 95.44 102 LEU A O 1
ATOM 797 N N . ARG A 1 103 ? 6.716 -11.956 -0.417 1.00 96.19 103 ARG A N 1
ATOM 798 C CA . ARG A 1 103 ? 6.085 -10.816 0.244 1.00 96.19 103 ARG A CA 1
ATOM 799 C C . ARG A 1 103 ? 4.569 -10.903 0.149 1.00 96.19 103 ARG A C 1
ATOM 801 O O . ARG A 1 103 ? 3.908 -10.709 1.161 1.00 96.19 103 ARG A O 1
ATOM 808 N N . ILE A 1 104 ? 4.040 -11.227 -1.028 1.00 96.19 104 ILE A N 1
ATOM 809 C CA . ILE A 1 104 ? 2.599 -11.288 -1.279 1.00 96.19 104 ILE A CA 1
ATOM 810 C C . ILE A 1 104 ? 1.958 -12.478 -0.548 1.00 96.19 104 ILE A C 1
ATOM 812 O O . ILE A 1 104 ? 1.081 -12.238 0.277 1.00 96.19 104 ILE A O 1
ATOM 816 N N . PRO A 1 105 ? 2.391 -13.741 -0.738 1.00 96.69 105 PRO A N 1
ATOM 817 C CA . PRO A 1 105 ? 1.725 -14.870 -0.088 1.00 96.69 105 PRO A CA 1
ATOM 818 C C . PRO A 1 105 ? 2.066 -15.049 1.397 1.00 96.69 105 PRO A C 1
ATOM 820 O O . PRO A 1 105 ? 1.291 -15.685 2.103 1.00 96.69 105 PRO A O 1
ATOM 823 N N . LEU A 1 106 ? 3.198 -14.524 1.892 1.00 96.62 106 LEU A N 1
ATOM 824 C CA . LEU A 1 106 ? 3.649 -14.759 3.275 1.00 96.62 106 LEU A CA 1
ATOM 825 C C . LEU A 1 106 ? 3.830 -13.467 4.077 1.00 96.62 106 LEU A C 1
ATOM 827 O O . LEU A 1 106 ? 3.345 -13.363 5.203 1.00 96.62 106 LEU A O 1
ATOM 831 N N . GLY A 1 107 ? 4.527 -12.476 3.516 1.00 97.25 107 GLY A N 1
ATOM 832 C CA . GLY A 1 107 ? 4.860 -11.233 4.220 1.00 97.25 107 GLY A CA 1
ATOM 833 C C . GLY A 1 107 ? 3.630 -10.407 4.605 1.00 97.25 107 GLY A C 1
ATOM 834 O O . GLY A 1 107 ? 3.464 -10.051 5.775 1.00 97.25 107 GLY A O 1
ATOM 835 N N . LEU A 1 108 ? 2.760 -10.121 3.633 1.00 97.75 108 LEU A N 1
ATOM 836 C CA . LEU A 1 108 ? 1.546 -9.325 3.820 1.00 97.75 108 LEU A CA 1
ATOM 837 C C . LEU A 1 108 ? 0.561 -10.006 4.787 1.00 97.75 108 LEU A C 1
ATOM 839 O O . LEU A 1 108 ? 0.189 -9.352 5.765 1.00 97.75 108 LEU A O 1
ATOM 843 N N . PRO A 1 109 ? 0.205 -11.301 4.633 1.00 97.62 109 PRO A N 1
ATOM 844 C CA . PRO A 1 109 ? -0.676 -11.979 5.584 1.00 97.62 109 PRO A CA 1
ATOM 845 C C . PRO A 1 109 ? -0.107 -12.010 7.002 1.00 97.62 109 PRO A C 1
ATOM 847 O O . PRO A 1 109 ? -0.825 -11.748 7.967 1.00 97.62 109 PRO A O 1
ATOM 850 N N . ALA A 1 110 ? 1.199 -12.265 7.146 1.00 96.94 110 ALA A N 1
ATOM 851 C CA . ALA A 1 110 ? 1.834 -12.318 8.457 1.00 96.94 110 ALA A CA 1
ATOM 852 C C . ALA A 1 110 ? 1.810 -10.959 9.170 1.00 96.94 110 ALA A C 1
ATOM 854 O O . ALA A 1 110 ? 1.575 -10.906 10.377 1.00 96.94 110 ALA A O 1
ATOM 855 N N . VAL A 1 111 ? 2.052 -9.854 8.457 1.00 96.75 111 VAL A N 1
ATOM 856 C CA . VAL A 1 111 ? 1.971 -8.511 9.052 1.00 96.75 111 VAL A CA 1
ATOM 857 C C . VAL A 1 111 ? 0.527 -8.123 9.349 1.00 96.75 111 VAL A C 1
ATOM 859 O O . VAL A 1 111 ? 0.279 -7.582 10.428 1.00 96.75 111 VAL A O 1
ATOM 862 N N . ALA A 1 112 ? -0.410 -8.427 8.447 1.00 96.25 112 ALA A N 1
ATOM 863 C CA . ALA A 1 112 ? -1.831 -8.165 8.649 1.00 96.25 112 ALA A CA 1
ATOM 864 C C . ALA A 1 112 ? -2.352 -8.839 9.926 1.00 96.25 112 ALA A C 1
ATOM 866 O O . ALA A 1 112 ? -2.974 -8.178 10.757 1.00 96.25 112 ALA A O 1
ATOM 867 N N . LEU A 1 113 ? -1.995 -10.110 10.137 1.00 95.94 113 LEU A N 1
ATOM 868 C CA . LEU A 1 113 ? -2.352 -10.856 11.340 1.00 95.94 113 LEU A CA 1
ATOM 869 C C . LEU A 1 113 ? -1.655 -10.305 12.594 1.00 95.94 113 LEU A C 1
ATOM 871 O O . LEU A 1 113 ? -2.313 -9.981 13.576 1.00 95.94 113 LEU A O 1
ATOM 875 N N . ARG A 1 114 ? -0.321 -10.159 12.571 1.00 96.19 114 ARG A N 1
ATOM 876 C CA . ARG A 1 114 ? 0.472 -9.729 13.746 1.00 96.19 114 ARG A CA 1
ATOM 877 C C . ARG A 1 114 ? 0.116 -8.335 14.251 1.00 96.19 114 ARG A C 1
ATOM 879 O O . ARG A 1 11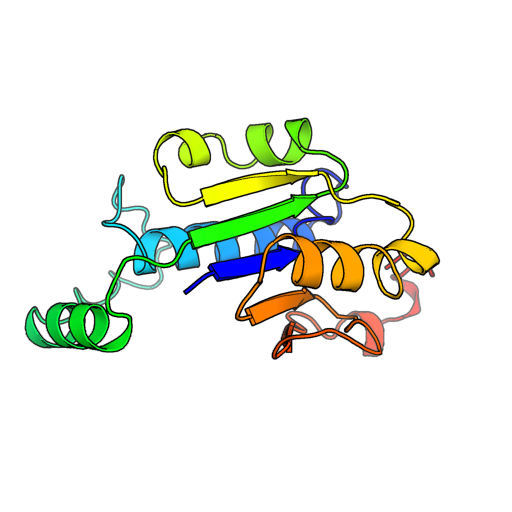4 ? 0.399 -8.017 15.403 1.00 96.19 114 ARG A O 1
ATOM 886 N N . ARG A 1 115 ? -0.411 -7.481 13.375 1.00 94.94 115 ARG A N 1
ATOM 887 C CA . ARG A 1 115 ? -0.786 -6.103 13.702 1.00 94.94 115 ARG A CA 1
ATOM 888 C C . ARG A 1 115 ? -2.290 -5.904 13.848 1.00 94.94 115 ARG A C 1
ATOM 890 O O . ARG A 1 115 ? -2.678 -4.773 14.113 1.00 94.94 115 ARG A O 1
ATOM 897 N N . SER A 1 116 ? -3.094 -6.960 13.700 1.00 94.81 116 SER A N 1
ATOM 898 C CA . SER A 1 116 ? -4.559 -6.889 13.739 1.00 94.81 116 SER A CA 1
ATOM 899 C C . SER A 1 116 ? -5.103 -5.824 12.782 1.00 94.81 116 SER A C 1
ATOM 901 O O . SER A 1 116 ? -5.842 -4.927 13.176 1.00 94.81 116 SER A O 1
ATOM 903 N N . VAL A 1 117 ? -4.660 -5.886 11.525 1.00 96.06 117 VAL A N 1
ATOM 904 C CA . VAL A 1 117 ? -5.082 -4.956 10.473 1.00 96.06 117 VAL A CA 1
ATOM 905 C C . VAL A 1 117 ? -6.553 -5.197 10.140 1.00 96.06 117 VAL A C 1
ATOM 907 O O . VAL A 1 117 ? -6.931 -6.325 9.838 1.00 96.06 117 VAL A O 1
ATOM 910 N N . ASP A 1 118 ? -7.355 -4.132 10.130 1.00 95.38 118 ASP A N 1
ATOM 911 C CA . ASP A 1 118 ? -8.780 -4.185 9.785 1.00 95.38 118 ASP A CA 1
ATOM 912 C C . ASP A 1 118 ? -9.001 -4.171 8.266 1.00 95.38 118 ASP A C 1
ATOM 914 O O . ASP A 1 118 ? -9.939 -4.790 7.778 1.00 95.38 118 ASP A O 1
ATOM 918 N N . VAL A 1 119 ? -8.150 -3.461 7.513 1.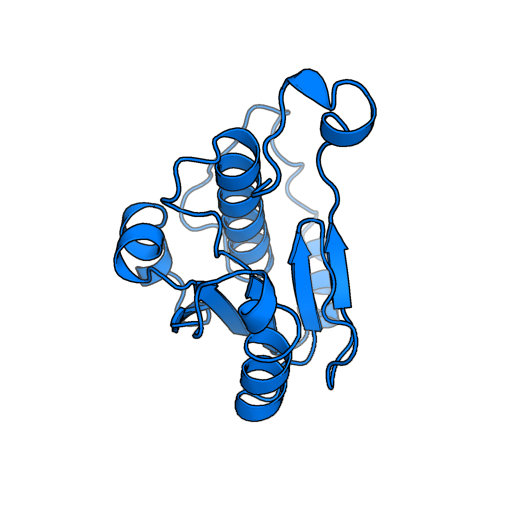00 96.19 119 VAL A N 1
ATOM 919 C CA . VAL A 1 119 ? -8.179 -3.405 6.039 1.00 96.19 119 VAL A CA 1
ATOM 920 C C . VAL A 1 119 ? -6.759 -3.337 5.486 1.00 96.19 119 VAL A C 1
ATOM 922 O O . VAL A 1 119 ? -5.963 -2.497 5.914 1.00 96.19 119 VAL A O 1
ATOM 925 N N . LEU A 1 120 ? -6.455 -4.191 4.510 1.00 98.19 120 LEU A N 1
ATOM 926 C CA . LEU A 1 120 ? -5.201 -4.170 3.762 1.00 98.19 120 LEU A CA 1
ATOM 927 C C . LEU A 1 120 ? -5.423 -3.553 2.375 1.00 98.19 120 LEU A C 1
ATOM 929 O O . LEU A 1 120 ? -6.213 -4.063 1.589 1.00 98.19 120 LEU A O 1
ATOM 933 N N . HIS A 1 121 ? -4.701 -2.483 2.058 1.00 98.06 121 HIS A N 1
ATOM 934 C CA . HIS A 1 121 ? -4.629 -1.903 0.719 1.00 98.06 121 HIS A CA 1
ATOM 935 C C . HIS A 1 121 ? -3.356 -2.365 0.003 1.00 98.06 121 HIS A C 1
ATOM 937 O O . HIS A 1 121 ? -2.264 -2.316 0.578 1.00 98.06 121 HIS A O 1
ATOM 943 N N . VAL A 1 122 ? -3.510 -2.816 -1.241 1.00 97.44 122 VAL A N 1
ATOM 944 C CA . VAL A 1 122 ? -2.425 -3.247 -2.133 1.00 97.44 122 VAL A CA 1
ATOM 945 C C . VAL A 1 122 ? -2.633 -2.700 -3.543 1.00 97.44 122 VAL A C 1
ATOM 947 O O . VAL A 1 122 ? -3.754 -2.367 -3.937 1.00 97.44 122 VAL A O 1
ATOM 950 N N . THR A 1 123 ? -1.554 -2.667 -4.324 1.00 93.94 123 THR A N 1
ATOM 951 C CA . THR A 1 123 ? -1.602 -2.297 -5.745 1.00 93.94 123 THR A CA 1
ATOM 952 C C . THR A 1 123 ? -1.332 -3.529 -6.607 1.00 93.94 123 THR A C 1
ATOM 954 O O . THR A 1 123 ? -0.405 -4.284 -6.308 1.00 93.94 123 THR A O 1
ATOM 957 N N . TYR A 1 124 ? -2.152 -3.731 -7.643 1.00 92.81 124 TYR A N 1
ATOM 958 C CA . TYR A 1 124 ? -2.131 -4.843 -8.613 1.00 92.81 124 TYR A CA 1
ATOM 959 C C . TYR A 1 124 ? -2.391 -6.249 -8.054 1.00 92.81 124 TYR A C 1
ATOM 961 O O . TYR A 1 124 ? -3.305 -6.929 -8.510 1.00 92.81 124 TYR A O 1
ATOM 969 N N . ASN A 1 125 ? -1.625 -6.692 -7.056 1.00 93.38 125 ASN A N 1
ATOM 970 C CA . ASN A 1 125 ? -1.581 -8.090 -6.635 1.00 93.38 125 ASN A CA 1
ATOM 971 C C . ASN A 1 125 ? -2.091 -8.281 -5.201 1.00 93.38 125 ASN A C 1
ATOM 973 O O . ASN A 1 125 ? -1.461 -7.848 -4.232 1.00 93.38 125 ASN A O 1
ATOM 977 N N . ALA A 1 126 ? -3.220 -8.980 -5.057 1.00 95.81 126 ALA A N 1
ATOM 978 C CA . ALA A 1 126 ? -3.745 -9.381 -3.756 1.00 95.81 126 ALA A CA 1
ATOM 979 C C . ALA A 1 126 ? -2.985 -10.586 -3.176 1.00 95.81 126 ALA A C 1
ATOM 981 O O . ALA A 1 126 ? -2.645 -11.511 -3.919 1.00 95.81 126 ALA A O 1
ATOM 982 N N . PRO A 1 127 ? -2.769 -10.645 -1.848 1.00 96.06 127 PRO A N 1
ATOM 983 C CA . PRO A 1 127 ? -2.406 -11.902 -1.208 1.00 96.06 127 PRO A CA 1
ATOM 984 C C . PRO A 1 127 ? -3.542 -12.927 -1.396 1.00 96.06 127 PRO A C 1
ATOM 986 O O . PRO A 1 127 ? -4.710 -12.560 -1.265 1.00 96.06 127 PRO A O 1
ATOM 989 N N . PRO A 1 128 ? -3.234 -14.213 -1.646 1.00 94.25 128 PRO A N 1
ATOM 990 C CA . PRO A 1 128 ? -4.256 -15.238 -1.875 1.00 94.25 128 PRO A CA 1
ATOM 991 C C . PRO A 1 128 ? -5.125 -15.491 -0.636 1.00 94.25 128 PRO A C 1
ATOM 993 O O . PRO A 1 128 ? -6.301 -15.817 -0.759 1.00 94.25 128 PRO A O 1
ATOM 996 N N . VAL A 1 129 ? -4.548 -15.344 0.562 1.00 93.88 129 VAL A N 1
ATOM 997 C CA . VAL A 1 129 ? -5.243 -15.504 1.843 1.00 93.88 129 VAL A CA 1
ATOM 998 C C . VAL A 1 129 ? -4.708 -14.475 2.828 1.00 93.88 129 VAL A C 1
ATOM 1000 O O . VAL A 1 129 ? -3.501 -14.376 3.036 1.00 93.88 129 VAL A O 1
ATOM 1003 N N . VAL A 1 130 ? -5.601 -13.729 3.471 1.00 94.75 130 VAL A N 1
ATOM 1004 C CA . VAL A 1 130 ? -5.280 -12.777 4.540 1.00 94.75 130 VAL A CA 1
ATOM 1005 C C . VAL A 1 130 ? -6.447 -12.705 5.526 1.00 94.75 130 VAL A C 1
ATOM 1007 O O . VAL A 1 130 ? -7.583 -13.014 5.182 1.00 94.75 130 VAL A O 1
ATOM 1010 N N . SER A 1 131 ? -6.167 -12.331 6.773 1.00 93.19 131 SER A N 1
ATOM 1011 C CA . SER A 1 131 ? -7.135 -12.323 7.876 1.00 93.19 131 SER A CA 1
ATOM 1012 C C . SER A 1 131 ? -8.132 -11.157 7.855 1.00 93.19 131 SER A C 1
ATOM 1014 O O . SER A 1 131 ? -8.924 -11.034 8.785 1.00 93.19 131 SER A O 1
ATOM 1016 N N . CYS A 1 132 ? -8.072 -10.272 6.858 1.00 95.62 132 CYS A N 1
ATOM 1017 C CA . CYS A 1 132 ? -8.880 -9.058 6.794 1.00 95.62 132 CYS A CA 1
ATOM 1018 C C . CYS A 1 132 ? -9.316 -8.725 5.358 1.00 95.62 132 CYS A C 1
ATOM 1020 O O . CYS A 1 132 ? -8.707 -9.214 4.405 1.00 95.62 132 CYS A O 1
ATOM 1022 N N . PRO A 1 133 ? -10.361 -7.893 5.184 1.00 96.94 133 PRO A N 1
ATOM 1023 C CA . PRO A 1 133 ? -10.731 -7.350 3.883 1.00 96.94 133 PRO A CA 1
ATOM 1024 C C . PRO A 1 133 ? -9.552 -6.701 3.146 1.00 96.94 133 PRO A C 1
ATOM 1026 O O . PRO A 1 133 ? -8.761 -5.956 3.735 1.00 96.94 133 PRO A O 1
ATOM 1029 N N . VAL A 1 134 ? -9.478 -6.954 1.838 1.00 97.44 134 VAL A N 1
ATOM 1030 C CA . VAL A 1 134 ? -8.443 -6.413 0.950 1.00 97.44 134 VAL A CA 1
ATOM 1031 C C . VAL A 1 134 ? -9.056 -5.428 -0.026 1.00 97.44 134 VAL A C 1
ATOM 1033 O O . VAL A 1 134 ? -10.054 -5.727 -0.678 1.00 97.44 134 VAL A O 1
ATOM 1036 N N . VAL A 1 135 ? -8.420 -4.270 -0.159 1.00 97.31 135 VAL A N 1
ATOM 1037 C CA . VAL A 1 135 ? -8.671 -3.317 -1.236 1.00 97.31 135 VAL A CA 1
ATOM 1038 C C . VAL A 1 135 ? -7.508 -3.407 -2.209 1.00 97.31 135 VAL A C 1
ATOM 1040 O O . VAL A 1 135 ? -6.373 -3.091 -1.858 1.00 97.31 135 VAL A O 1
ATOM 1043 N N . VAL A 1 136 ? -7.796 -3.833 -3.433 1.00 96.69 136 VAL A N 1
ATOM 1044 C CA . VAL A 1 136 ? -6.828 -3.817 -4.531 1.00 96.69 136 VAL A CA 1
ATOM 1045 C C . VAL A 1 136 ? -7.108 -2.592 -5.378 1.00 96.69 136 VAL A C 1
ATOM 1047 O O . VAL A 1 136 ? -8.258 -2.344 -5.744 1.00 96.69 136 VAL A O 1
ATOM 1050 N N . THR A 1 137 ? -6.072 -1.829 -5.705 1.00 95.25 137 THR A N 1
ATOM 1051 C CA . THR A 1 137 ? -6.186 -0.785 -6.721 1.00 95.25 137 THR A CA 1
ATOM 1052 C C . THR A 1 137 ? -5.309 -1.097 -7.921 1.00 95.25 137 THR A C 1
ATOM 1054 O O . THR A 1 137 ? -4.123 -1.383 -7.785 1.00 95.25 137 THR A O 1
ATOM 1057 N N . ILE A 1 138 ? -5.922 -1.016 -9.096 1.00 93.00 138 ILE A N 1
ATOM 1058 C CA . ILE A 1 138 ? -5.261 -0.972 -10.396 1.00 93.00 138 ILE A CA 1
ATOM 1059 C C . ILE A 1 138 ? -5.476 0.461 -10.878 1.00 93.00 138 ILE A C 1
ATOM 1061 O O . ILE A 1 138 ? -6.615 0.862 -11.116 1.00 93.00 138 ILE A O 1
ATOM 1065 N N . HIS A 1 139 ? -4.418 1.268 -10.872 1.00 90.88 139 HIS A N 1
ATOM 1066 C CA . HIS A 1 139 ? -4.512 2.700 -11.178 1.00 90.88 139 HIS A CA 1
ATOM 1067 C C . HIS A 1 139 ? -4.100 3.020 -12.616 1.00 90.88 139 HIS A C 1
ATOM 1069 O O . HIS A 1 139 ? -4.516 4.047 -13.146 1.00 90.88 139 HIS A O 1
ATOM 1075 N N . ASP A 1 140 ? -3.345 2.124 -13.246 1.00 89.50 140 ASP A N 1
ATOM 1076 C CA . ASP A 1 140 ? -3.133 2.079 -14.682 1.00 89.50 140 ASP A CA 1
ATOM 1077 C C . ASP A 1 140 ? -3.338 0.643 -15.198 1.00 89.50 140 ASP A C 1
ATOM 1079 O O . ASP A 1 140 ? -3.215 -0.329 -14.453 1.00 89.50 140 ASP A O 1
ATOM 1083 N N . ILE A 1 141 ? -3.733 0.526 -16.467 1.00 90.50 141 ILE A N 1
ATOM 1084 C CA . ILE A 1 141 ? -3.905 -0.750 -17.188 1.00 90.50 141 ILE A CA 1
ATOM 1085 C C . ILE A 1 141 ? -2.900 -0.858 -18.341 1.00 90.50 141 ILE A C 1
ATOM 1087 O O . ILE A 1 141 ? -3.084 -1.611 -19.295 1.00 90.50 141 ILE A O 1
ATOM 1091 N N . SER A 1 142 ? -1.829 -0.063 -18.280 1.00 88.56 142 SER A N 1
ATOM 1092 C CA . SER A 1 142 ? -0.831 0.017 -19.346 1.00 88.56 142 SER A CA 1
ATOM 1093 C C . SER A 1 142 ? -0.120 -1.323 -19.541 1.00 88.56 142 SER A C 1
ATOM 1095 O O . SER A 1 142 ? 0.206 -1.663 -20.675 1.00 88.56 142 SER A O 1
ATOM 1097 N N . PHE A 1 143 ? 0.041 -2.108 -18.469 1.00 86.56 143 PHE A N 1
ATOM 1098 C CA . PHE A 1 143 ? 0.613 -3.457 -18.519 1.00 86.56 143 PHE A CA 1
ATOM 1099 C C . PHE A 1 143 ? -0.209 -4.435 -19.372 1.00 86.56 143 PHE A C 1
ATOM 1101 O O . PHE A 1 143 ? 0.346 -5.376 -19.934 1.00 86.56 143 PHE A O 1
ATOM 1108 N N . GLU A 1 144 ? -1.524 -4.220 -19.485 1.00 89.00 144 GLU A N 1
ATOM 1109 C CA . GLU A 1 144 ? -2.416 -5.067 -20.279 1.00 89.00 144 GLU A CA 1
ATOM 1110 C C . GLU A 1 144 ? -2.366 -4.693 -21.766 1.00 89.00 144 GLU A C 1
ATOM 1112 O O . GLU A 1 144 ? -2.369 -5.567 -22.631 1.00 89.00 144 GLU A O 1
ATOM 1117 N N . HIS A 1 145 ? -2.293 -3.395 -22.072 1.00 90.50 145 HIS A N 1
ATOM 1118 C CA . HIS A 1 145 ? -2.316 -2.900 -23.451 1.00 90.50 145 HIS A CA 1
ATOM 1119 C C . HIS A 1 145 ? -0.947 -2.844 -24.126 1.00 90.50 145 HIS A C 1
ATOM 1121 O O . HIS A 1 145 ? -0.882 -2.967 -25.348 1.00 90.50 145 HIS A O 1
ATOM 1127 N N . TYR A 1 146 ? 0.120 -2.655 -23.351 1.00 91.50 146 TYR A N 1
ATOM 1128 C CA . TYR A 1 146 ? 1.482 -2.507 -23.859 1.00 91.50 146 TYR A CA 1
ATOM 1129 C C . TYR A 1 146 ? 2.478 -3.383 -23.088 1.00 91.50 146 TYR A C 1
ATOM 1131 O O . TYR A 1 146 ? 3.441 -2.858 -22.517 1.00 91.50 146 TYR A O 1
ATOM 1139 N N . PRO A 1 147 ? 2.263 -4.712 -23.029 1.00 89.50 147 PRO A N 1
ATOM 1140 C CA . PRO A 1 147 ? 3.094 -5.623 -22.243 1.00 89.50 147 PRO A CA 1
ATOM 1141 C C . PRO A 1 147 ? 4.579 -5.590 -22.640 1.00 89.50 147 PRO A C 1
ATOM 1143 O O . PRO A 1 147 ? 5.436 -5.925 -21.829 1.00 89.50 147 PRO A O 1
ATOM 1146 N N . GLU A 1 148 ? 4.913 -5.147 -23.856 1.00 92.31 148 GLU A N 1
ATOM 1147 C CA . GLU A 1 148 ? 6.287 -4.976 -24.335 1.00 92.31 148 GLU A CA 1
ATOM 1148 C C . GLU A 1 148 ? 7.110 -3.944 -23.544 1.00 92.31 148 GLU A C 1
ATOM 1150 O O . GLU A 1 148 ? 8.341 -3.976 -23.606 1.00 92.31 148 GLU A O 1
ATOM 1155 N N . PHE A 1 149 ? 6.459 -3.041 -22.802 1.00 87.00 149 PHE A N 1
ATOM 1156 C CA . PHE A 1 149 ? 7.133 -2.035 -21.976 1.00 87.00 149 PHE A CA 1
ATOM 1157 C C . PHE A 1 149 ? 7.296 -2.449 -20.508 1.00 87.00 149 PHE A C 1
ATOM 1159 O O . PHE A 1 149 ? 7.909 -1.700 -19.747 1.00 87.00 149 PHE A O 1
ATOM 1166 N N . PHE A 1 150 ? 6.788 -3.621 -20.112 1.00 84.31 150 PHE A N 1
ATOM 1167 C CA . PHE A 1 150 ? 6.788 -4.089 -18.725 1.00 84.31 150 PHE A CA 1
ATOM 1168 C C . PHE A 1 150 ? 7.677 -5.318 -18.560 1.00 84.31 150 PHE A C 1
ATOM 1170 O O . PHE A 1 150 ? 7.727 -6.220 -19.398 1.00 84.31 150 PHE A O 1
ATOM 1177 N N . SER A 1 151 ? 8.420 -5.351 -17.461 1.00 81.12 151 SER A N 1
ATOM 1178 C CA . SER A 1 151 ? 9.252 -6.489 -17.096 1.00 81.12 151 SER A CA 1
ATOM 1179 C C . SER A 1 151 ? 8.461 -7.483 -16.238 1.00 81.12 151 SER A C 1
ATOM 1181 O O . SER A 1 151 ? 7.503 -7.092 -15.586 1.00 81.12 151 SER A O 1
ATOM 1183 N N . PRO A 1 152 ? 8.894 -8.753 -16.109 1.00 72.31 152 PRO A N 1
ATOM 1184 C CA . PRO A 1 152 ? 8.267 -9.711 -15.186 1.00 72.31 152 PRO A CA 1
ATOM 1185 C C . PRO A 1 152 ? 8.310 -9.311 -13.698 1.00 72.31 152 PRO A C 1
ATOM 1187 O O . PRO A 1 152 ? 7.804 -10.047 -12.850 1.00 72.31 152 PRO A O 1
ATOM 1190 N N . ARG A 1 153 ? 9.015 -8.222 -13.363 1.00 68.50 153 ARG A N 1
ATOM 1191 C CA . ARG A 1 153 ? 9.031 -7.627 -12.026 1.00 68.50 153 ARG A CA 1
ATOM 1192 C C . ARG A 1 153 ? 7.809 -6.728 -11.797 1.00 68.50 153 ARG A C 1
ATOM 1194 O O . ARG A 1 153 ? 7.388 -6.650 -10.642 1.00 68.50 153 ARG A O 1
ATOM 1201 N N . ASP A 1 154 ? 7.350 -6.039 -12.842 1.00 64.06 154 ASP A N 1
ATOM 1202 C CA . ASP A 1 154 ? 6.248 -5.069 -12.805 1.00 64.06 154 ASP A CA 1
ATOM 1203 C C . ASP A 1 154 ? 4.893 -5.793 -12.707 1.00 64.06 154 ASP A C 1
ATOM 1205 O O . ASP A 1 154 ? 4.025 -5.300 -11.949 1.00 64.06 154 ASP A O 1
#

Secondary structure (DSSP, 8-state):
-EEEEE-TTTTTT-HHHHHHHHHHHHHHHHHHS--SS----SSS------HHHHHHHHHHH-SPPEEEEEES-HHHHHHH-GGGGG-TTEEEEE-S--SHHHIIIIIHHHHHHHTT-SEEEEES---SS-SS-EEEE----HHHH-GGG--TT-

Foldseek 3Di:
DEEEEAQACQPVPPVVSNVVSLVVVLVLLCLLDPDPDLDDPPPPDPPPPPPVVNVVSCVVVPHRYAYEYEYCCQPRVCVSCVVVVVRPSYDYDHFPDSQPVCSAQPRQQVCCVVVVHAEYEDEPDHHPDHPYHYDYDDPDPCCVVPVVVDDPRD

Sequence (154 aa):
MHIAIDAHMVGERETGNETYTLNLIRGLLRVAGRDPKGFSWDAGEPARAPNGLQRAEARRWGATPRFSLLTPHPERLRAALPELRDFPHAAVVTLRPATALLRIPLGLPAVALRRSVDVLHVTYNAPPVVSCPVVVTIHDISFEHYPEFFSPRD

pLDDT: mean 83.03, std 18.68, range [37.75, 98.31]

Radius of gyration: 16.39 Å; chains: 1; bounding box: 36×40×40 Å